Protein AF-A0A9E0NDK0-F1 (afdb_monomer_lite)

Sequence (133 aa):
MAARKRTSDRSGSAPAPGAAARPEPPLPATPIPAVDPARPFADPKAVASAIAQLSPDEAQFFIGKLEQALRRRRLQAIGYLVALALWLVGMVFALAYYGAAPEGEFVGWVFLVPFALAGVVMLVVGRWTGGDG

Radius of gyration: 37.04 Å; chains: 1; bounding box: 82×79×88 Å

Secondary structure (DSSP, 8-state):
---PPPPP-----PPPP----PPPPPPP---PPPP-TTS----HHHHHHHHTTS-HHHHHHHHHHHHHHHHHHHHHHHHHHHHHHHHHHHHHHHHHHHHHSPTT---GGGGHHHHHHHHHHHHHHHHHHHS--

Foldseek 3Di:
DDDDDDDDDDDDDDDDPDPDPDPDDPDPPDPDPDDDPPDPPPDPVVVVVVLVPDDPVVNVVVVVVVVLVVVLVVLLVVLLVVLVVQLVVLVVVLVVPVVVDDPPDDSVVSNVVSVVSSVVSNVVSCCVSVVDD

Structure (mmCIF, N/CA/C/O backbone):
data_AF-A0A9E0NDK0-F1
#
_entry.id   AF-A0A9E0NDK0-F1
#
loop_
_atom_site.group_PDB
_atom_site.id
_atom_site.type_symbol
_atom_site.label_atom_id
_atom_site.label_alt_id
_atom_site.label_comp_id
_atom_site.label_asym_id
_atom_site.label_entity_id
_atom_site.label_seq_id
_atom_site.pdbx_PDB_ins_code
_atom_site.Cartn_x
_atom_site.Cartn_y
_atom_site.Cartn_z
_atom_site.occupancy
_atom_site.B_iso_or_equiv
_atom_site.auth_seq_id
_atom_site.auth_comp_id
_atom_site.auth_asym_id
_atom_site.auth_atom_id
_atom_site.pdbx_PDB_model_num
ATOM 1 N N . MET A 1 1 ? 61.468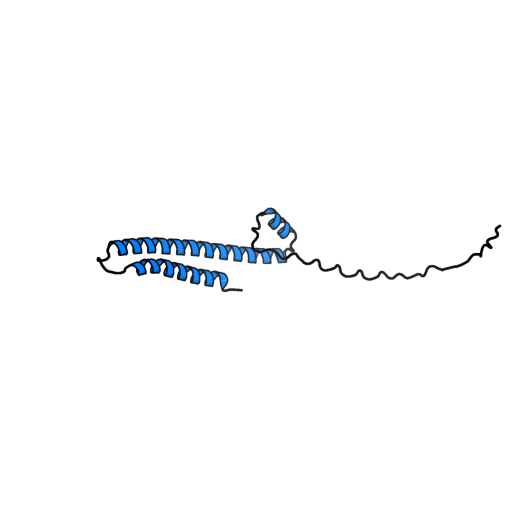 -74.101 -42.745 1.00 43.41 1 MET A N 1
ATOM 2 C CA . MET A 1 1 ? 62.345 -73.342 -43.666 1.00 43.41 1 MET A CA 1
ATOM 3 C C . MET A 1 1 ? 61.520 -73.002 -44.903 1.00 43.41 1 MET A C 1
ATOM 5 O O . MET A 1 1 ? 61.172 -73.900 -45.644 1.00 43.41 1 MET A O 1
ATOM 9 N N . ALA A 1 2 ? 60.833 -71.861 -44.915 1.00 50.78 2 ALA A N 1
ATOM 10 C CA . ALA A 1 2 ? 61.314 -70.559 -45.395 1.00 50.78 2 ALA A CA 1
ATOM 11 C C . ALA A 1 2 ? 61.349 -70.462 -46.933 1.00 50.78 2 ALA A C 1
ATOM 13 O O . ALA A 1 2 ? 62.272 -70.975 -47.546 1.00 50.78 2 ALA A O 1
ATOM 14 N N . ALA A 1 3 ? 60.365 -69.764 -47.518 1.00 54.38 3 ALA A N 1
ATOM 15 C CA . ALA A 1 3 ? 60.523 -68.913 -48.707 1.00 54.38 3 ALA A CA 1
ATOM 16 C C . ALA A 1 3 ? 59.195 -68.187 -49.015 1.00 54.38 3 ALA A C 1
ATOM 18 O O . ALA A 1 3 ? 58.335 -68.690 -49.736 1.00 54.38 3 ALA A O 1
ATOM 19 N N . ARG A 1 4 ? 59.012 -66.985 -48.447 1.00 52.38 4 ARG A N 1
ATOM 20 C CA . ARG A 1 4 ? 57.951 -66.047 -48.853 1.00 52.38 4 ARG A CA 1
ATOM 21 C C . ARG A 1 4 ? 58.247 -65.550 -50.272 1.00 52.38 4 ARG A C 1
ATOM 23 O O . ARG A 1 4 ? 59.264 -64.892 -50.483 1.00 52.38 4 ARG A O 1
ATOM 30 N N . LYS A 1 5 ? 57.342 -65.808 -51.220 1.00 59.28 5 LYS A N 1
ATOM 31 C CA . LYS A 1 5 ? 57.311 -65.105 -52.509 1.00 59.28 5 LYS A CA 1
ATOM 32 C C . LYS A 1 5 ? 56.813 -63.676 -52.281 1.00 59.28 5 LYS A C 1
ATOM 34 O O . LYS A 1 5 ? 55.731 -63.472 -51.741 1.00 59.28 5 LYS A O 1
ATOM 39 N N . ARG A 1 6 ? 57.638 -62.701 -52.666 1.00 58.50 6 ARG A N 1
ATOM 40 C CA . ARG A 1 6 ? 57.287 -61.279 -52.749 1.00 58.50 6 ARG A CA 1
ATOM 41 C C . ARG A 1 6 ? 56.376 -61.084 -53.962 1.00 58.50 6 ARG A C 1
ATOM 43 O O . ARG A 1 6 ? 56.798 -61.359 -55.080 1.00 58.50 6 ARG A O 1
ATOM 50 N N . THR A 1 7 ? 55.148 -60.636 -53.742 1.00 57.91 7 THR A N 1
ATOM 51 C CA . THR A 1 7 ? 54.272 -60.111 -54.793 1.00 57.91 7 THR A CA 1
ATOM 52 C C . THR A 1 7 ? 54.644 -58.659 -55.066 1.00 57.91 7 THR A C 1
ATOM 54 O O . THR A 1 7 ? 54.596 -57.823 -54.164 1.00 57.91 7 THR A O 1
ATOM 57 N N . SER A 1 8 ? 55.044 -58.412 -56.313 1.00 56.03 8 SER A N 1
ATOM 58 C CA . SER A 1 8 ? 55.188 -57.104 -56.951 1.00 56.03 8 SER A CA 1
ATOM 59 C C . SER A 1 8 ? 53.857 -56.344 -56.864 1.00 56.03 8 SER A C 1
ATOM 61 O O . SER A 1 8 ? 52.800 -56.934 -57.059 1.00 56.03 8 SER A O 1
ATOM 63 N N . ASP A 1 9 ? 53.853 -55.125 -56.343 1.00 48.22 9 ASP A N 1
ATOM 64 C CA . ASP A 1 9 ? 54.050 -53.866 -57.074 1.00 48.22 9 ASP A CA 1
ATOM 65 C C . ASP A 1 9 ? 52.864 -53.452 -57.963 1.00 48.22 9 ASP A C 1
ATOM 67 O O . ASP A 1 9 ? 52.373 -54.224 -58.784 1.00 48.22 9 ASP A O 1
ATOM 71 N N . ARG A 1 10 ? 52.529 -52.158 -57.845 1.00 51.38 10 ARG A N 1
ATOM 72 C CA . ARG A 1 10 ? 51.742 -51.330 -58.779 1.00 51.38 10 ARG A CA 1
ATOM 73 C C . ARG A 1 10 ? 50.215 -51.260 -58.595 1.00 51.38 10 ARG A C 1
ATOM 75 O O . ARG A 1 10 ? 49.446 -51.621 -59.477 1.00 51.38 10 ARG A O 1
ATOM 82 N N . SER A 1 11 ? 49.779 -50.622 -57.505 1.00 50.44 11 SER A N 1
ATOM 83 C CA . SER A 1 11 ? 48.514 -49.868 -57.507 1.00 50.44 11 SER A CA 1
ATOM 84 C C . SER A 1 11 ? 48.830 -48.393 -57.750 1.00 50.44 11 SER A C 1
ATOM 86 O O . SER A 1 11 ? 49.232 -47.667 -56.843 1.00 50.44 11 SER A O 1
ATOM 88 N N . GLY A 1 12 ? 48.741 -47.973 -59.011 1.00 54.12 12 GLY A N 1
ATOM 89 C CA . GLY A 1 12 ? 48.728 -46.563 -59.376 1.00 54.12 12 GLY A CA 1
ATOM 90 C C . GLY A 1 12 ? 47.324 -46.008 -59.165 1.00 54.12 12 GLY A C 1
ATOM 91 O O . GLY A 1 12 ? 46.452 -46.239 -59.996 1.00 54.12 12 GLY A O 1
ATOM 92 N N . SER A 1 13 ? 47.103 -45.271 -58.077 1.00 55.72 13 SER A N 1
ATOM 93 C CA . SER A 1 13 ? 45.930 -44.407 -57.927 1.00 55.72 13 SER A CA 1
ATOM 94 C C . SER A 1 13 ? 46.348 -42.962 -58.189 1.00 55.72 13 SER A C 1
ATOM 96 O O . SER A 1 13 ? 47.052 -42.353 -57.382 1.00 55.72 13 SER A O 1
ATOM 98 N N . ALA A 1 14 ? 45.935 -42.431 -59.336 1.00 54.53 14 ALA A N 1
ATOM 99 C CA . ALA A 1 14 ? 46.032 -41.011 -59.647 1.00 54.53 14 ALA A CA 1
ATOM 100 C C . ALA A 1 14 ? 45.233 -40.171 -58.622 1.00 54.53 14 ALA A C 1
ATOM 102 O O . ALA A 1 14 ? 44.175 -40.620 -58.171 1.00 54.53 14 ALA A O 1
ATOM 103 N N . PRO A 1 15 ? 45.691 -38.960 -58.255 1.00 57.47 15 PRO A N 1
ATOM 104 C CA . PRO A 1 15 ? 44.927 -38.060 -57.400 1.00 57.47 15 PRO A CA 1
ATOM 105 C C . PRO A 1 15 ? 43.771 -37.442 -58.199 1.00 57.47 15 PRO A C 1
ATOM 107 O O . PRO A 1 15 ? 43.989 -36.813 -59.233 1.00 57.47 15 PRO A O 1
ATOM 110 N N . ALA A 1 16 ? 42.536 -37.621 -57.729 1.00 54.94 16 ALA A N 1
ATOM 111 C CA . ALA A 1 16 ? 41.372 -36.962 -58.314 1.00 54.94 16 ALA A CA 1
ATOM 112 C C . ALA A 1 16 ? 41.397 -35.449 -57.995 1.00 54.94 16 ALA A C 1
ATOM 114 O O . ALA A 1 16 ? 41.493 -35.084 -56.819 1.00 54.94 16 ALA A O 1
ATOM 115 N N . PRO A 1 17 ? 41.292 -34.558 -58.998 1.00 56.53 17 PRO A N 1
ATOM 116 C CA . PRO A 1 17 ? 41.150 -33.125 -58.789 1.00 56.53 17 PRO A CA 1
ATOM 117 C C . PRO A 1 17 ? 39.666 -32.777 -58.610 1.00 56.53 17 PRO A C 1
ATOM 119 O O . PRO A 1 17 ? 38.836 -33.144 -59.438 1.00 56.53 17 PRO A O 1
ATOM 122 N N . GLY A 1 18 ? 39.331 -32.051 -57.542 1.00 57.47 18 GLY A N 1
ATOM 123 C CA . GLY A 1 18 ? 37.987 -31.484 -57.368 1.00 57.47 18 GLY A CA 1
ATOM 124 C C . GLY A 1 18 ? 37.333 -31.759 -56.018 1.00 57.47 18 GLY A C 1
ATOM 125 O O . GLY A 1 18 ? 36.185 -32.189 -55.966 1.00 57.47 18 GLY A O 1
ATOM 126 N N . ALA A 1 19 ? 38.024 -31.480 -54.911 1.00 56.03 19 ALA A N 1
ATOM 127 C CA . ALA A 1 19 ? 37.345 -31.290 -53.633 1.00 56.03 19 ALA A CA 1
ATOM 128 C C . ALA A 1 19 ? 36.784 -29.860 -53.598 1.00 56.03 19 ALA A C 1
ATOM 130 O O . ALA A 1 19 ? 37.424 -28.936 -53.101 1.00 56.03 19 ALA A O 1
ATOM 131 N N . ALA A 1 20 ? 35.598 -29.679 -54.183 1.00 58.59 20 ALA A N 1
ATOM 132 C CA . ALA A 1 20 ? 34.765 -28.515 -53.923 1.00 58.59 20 ALA A CA 1
ATOM 133 C C . ALA A 1 20 ? 34.621 -28.354 -52.400 1.00 58.59 20 ALA A C 1
ATOM 135 O O . ALA A 1 20 ? 34.286 -29.319 -51.704 1.00 58.59 20 ALA A O 1
ATOM 136 N N . ALA A 1 21 ? 34.932 -27.161 -51.891 1.00 60.59 21 ALA A N 1
ATOM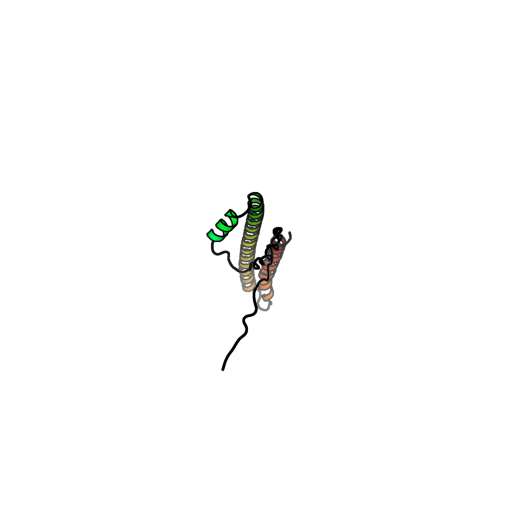 137 C CA . ALA A 1 21 ? 34.777 -26.818 -50.485 1.00 60.59 21 ALA A CA 1
ATOM 138 C C . ALA A 1 21 ? 33.346 -27.158 -50.053 1.00 60.59 21 ALA A C 1
ATOM 140 O O . ALA A 1 21 ? 32.377 -26.596 -50.567 1.00 60.59 21 ALA A O 1
ATOM 141 N N . ARG A 1 22 ? 33.211 -28.141 -49.159 1.00 65.00 22 ARG A N 1
ATOM 142 C CA . ARG A 1 22 ? 31.917 -28.479 -48.567 1.00 65.00 22 ARG A CA 1
ATOM 143 C C . ARG A 1 22 ? 31.427 -27.237 -47.814 1.00 65.00 22 ARG A C 1
ATOM 145 O O . ARG A 1 22 ? 32.231 -26.672 -47.073 1.00 65.00 22 ARG A O 1
ATOM 152 N N . PRO A 1 23 ? 30.165 -26.808 -47.976 1.00 64.56 23 PRO A N 1
ATOM 153 C CA . PRO A 1 23 ? 29.601 -25.777 -47.115 1.00 64.56 23 PRO A CA 1
ATOM 154 C C . PRO A 1 23 ? 29.749 -26.235 -45.661 1.00 64.56 23 PRO A C 1
ATOM 156 O O . PRO A 1 23 ? 29.356 -27.357 -45.325 1.00 64.56 23 PRO A O 1
ATOM 159 N N . GLU A 1 24 ? 30.393 -25.409 -44.833 1.00 66.38 24 GLU A N 1
ATOM 160 C CA . GLU A 1 24 ? 30.501 -25.662 -43.397 1.00 66.38 24 GLU A CA 1
ATOM 161 C C . GLU A 1 24 ? 29.093 -25.892 -42.829 1.00 66.38 24 GLU A C 1
ATOM 163 O O . GLU A 1 24 ? 28.172 -25.131 -43.148 1.00 66.38 24 GLU A O 1
ATOM 168 N N . PRO A 1 25 ? 28.885 -26.944 -42.018 1.00 74.31 25 PRO A N 1
ATOM 169 C CA . PRO A 1 25 ? 27.622 -27.117 -41.323 1.00 74.31 25 PRO A CA 1
ATOM 170 C C . PRO A 1 25 ? 27.373 -25.882 -40.441 1.00 74.31 25 PRO A C 1
ATOM 172 O O . PRO A 1 25 ? 28.302 -25.436 -39.763 1.00 74.31 25 PRO A O 1
ATOM 175 N N . PRO A 1 26 ? 26.150 -25.319 -40.431 1.00 71.75 26 PRO A N 1
ATOM 176 C CA . PRO A 1 26 ? 25.828 -24.206 -39.551 1.00 71.75 26 PRO A CA 1
ATOM 177 C C . PRO A 1 26 ? 26.140 -24.621 -38.114 1.00 71.75 26 PRO A C 1
ATOM 179 O O . PRO A 1 26 ? 25.730 -25.698 -37.672 1.00 71.75 26 PRO A O 1
ATOM 182 N N . LEU A 1 27 ? 26.917 -23.785 -37.421 1.00 73.88 27 LEU A N 1
ATOM 183 C CA . LEU A 1 27 ? 27.294 -24.007 -36.030 1.00 73.88 27 LEU A CA 1
ATOM 184 C C . LEU A 1 27 ? 26.039 -24.375 -35.219 1.00 73.88 27 LEU A C 1
ATOM 186 O O . LEU A 1 27 ? 25.000 -23.729 -35.398 1.00 73.88 27 LEU A O 1
ATOM 190 N N . PRO A 1 28 ? 26.099 -25.401 -34.349 1.00 68.44 28 PRO A N 1
ATOM 191 C CA . PRO A 1 28 ? 24.985 -25.718 -33.472 1.00 68.44 28 PRO A CA 1
ATOM 192 C C . PRO A 1 28 ? 24.645 -24.457 -32.682 1.00 68.44 28 PRO A C 1
ATOM 194 O O . PRO A 1 28 ? 25.519 -23.889 -32.030 1.00 68.44 28 PRO A O 1
ATOM 197 N N . ALA A 1 29 ? 23.397 -23.997 -32.787 1.00 67.00 29 ALA A N 1
ATOM 198 C CA . ALA A 1 29 ? 22.918 -22.850 -32.034 1.00 67.00 29 ALA A CA 1
ATOM 199 C C . ALA A 1 29 ? 23.140 -23.140 -30.549 1.00 67.00 29 ALA A C 1
ATOM 201 O O . ALA A 1 29 ? 22.442 -23.969 -29.962 1.00 67.00 29 ALA A O 1
ATOM 202 N N . THR A 1 30 ? 24.161 -22.521 -29.959 1.00 70.94 30 THR A N 1
ATOM 203 C CA . THR A 1 30 ? 24.453 -22.667 -28.539 1.00 70.94 30 THR A CA 1
ATOM 204 C C . THR A 1 30 ? 23.197 -22.241 -27.783 1.00 70.94 30 THR A C 1
ATOM 206 O O . THR A 1 30 ? 22.750 -21.106 -27.977 1.00 70.94 30 THR A O 1
ATOM 209 N N . PRO A 1 31 ? 22.583 -23.111 -26.961 1.00 69.56 31 PRO A N 1
ATOM 210 C CA . PRO A 1 31 ? 21.426 -22.725 -26.174 1.00 69.56 31 PRO A CA 1
ATOM 211 C C . PRO A 1 31 ? 21.833 -21.556 -25.284 1.00 69.56 31 PRO A C 1
ATOM 213 O O . PRO A 1 31 ? 22.721 -21.697 -24.441 1.00 69.56 31 PRO A O 1
ATOM 216 N N . ILE A 1 32 ? 21.228 -20.388 -25.500 1.00 69.75 32 ILE A N 1
ATOM 217 C CA . ILE A 1 32 ? 21.450 -19.238 -24.628 1.00 69.75 32 ILE A CA 1
ATOM 218 C C . ILE A 1 32 ? 20.962 -19.669 -23.238 1.00 69.75 32 ILE A C 1
ATOM 220 O O . ILE A 1 32 ? 19.801 -20.072 -23.113 1.00 69.75 32 ILE A O 1
ATOM 224 N N . PRO A 1 33 ? 21.825 -19.665 -22.206 1.00 69.06 33 PRO A N 1
ATOM 225 C CA . PRO A 1 33 ? 21.433 -20.111 -20.880 1.00 69.06 33 PRO A CA 1
ATOM 226 C C . PRO A 1 33 ? 20.276 -19.246 -20.384 1.00 69.06 33 PRO A C 1
ATOM 228 O O . PRO A 1 33 ? 20.336 -18.017 -20.448 1.00 69.06 33 PRO A O 1
ATOM 231 N N . ALA A 1 34 ? 19.213 -19.897 -19.909 1.00 64.12 34 ALA A N 1
ATOM 232 C CA . ALA A 1 34 ? 18.059 -19.213 -19.348 1.00 64.12 34 ALA A CA 1
ATOM 233 C C . ALA A 1 34 ? 18.521 -18.304 -18.200 1.00 64.12 34 ALA A C 1
ATOM 235 O O . ALA A 1 34 ? 19.106 -18.767 -17.219 1.00 64.12 34 ALA A O 1
ATOM 236 N N . VAL A 1 35 ? 18.289 -17.001 -18.351 1.00 64.50 35 VAL A N 1
ATOM 237 C CA . VAL A 1 35 ? 18.586 -16.017 -17.312 1.00 64.50 35 VAL A CA 1
ATOM 238 C C . VAL A 1 35 ? 17.628 -16.264 -16.152 1.00 64.50 35 VAL A C 1
ATOM 240 O O . VAL A 1 35 ? 16.416 -16.150 -16.318 1.00 64.50 35 VAL A O 1
ATOM 243 N N . ASP A 1 36 ? 18.172 -1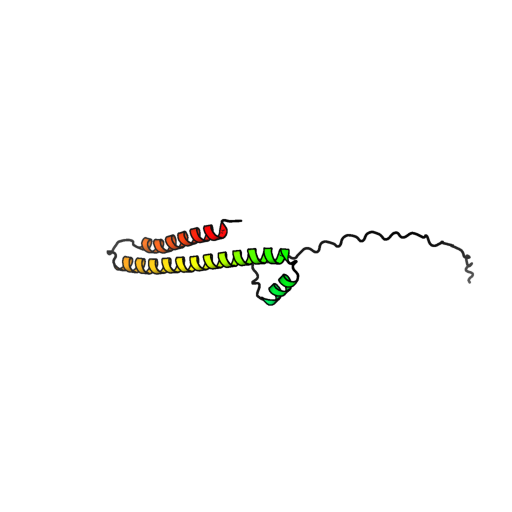6.615 -14.988 1.00 68.62 36 ASP A N 1
ATOM 244 C CA . ASP A 1 36 ? 17.416 -16.745 -13.743 1.00 68.62 36 ASP A CA 1
ATOM 245 C C . ASP A 1 36 ? 16.985 -15.346 -13.258 1.00 68.62 36 ASP A C 1
ATOM 247 O O . ASP A 1 36 ? 17.844 -14.554 -12.850 1.00 68.62 36 ASP A O 1
ATOM 251 N N . PRO A 1 37 ? 15.682 -15.007 -13.293 1.00 60.16 37 PRO A N 1
ATOM 252 C CA . PRO A 1 37 ? 15.201 -13.680 -12.922 1.00 60.16 37 PRO A CA 1
ATOM 253 C C . PRO A 1 37 ? 15.323 -13.396 -11.417 1.00 60.16 37 PRO A C 1
ATOM 255 O O . PRO A 1 37 ? 15.180 -12.244 -11.007 1.00 60.16 37 PRO A O 1
ATOM 258 N N . ALA A 1 38 ? 15.577 -14.414 -10.584 1.00 59.75 38 ALA A N 1
ATOM 259 C CA . ALA A 1 38 ? 15.698 -14.264 -9.137 1.00 59.75 38 ALA A CA 1
ATOM 260 C C . ALA A 1 38 ? 17.114 -13.875 -8.680 1.00 59.75 38 ALA A C 1
ATOM 262 O O . ALA A 1 38 ? 17.297 -13.489 -7.522 1.00 59.75 38 ALA A O 1
ATOM 263 N N . ARG A 1 39 ? 18.126 -13.939 -9.560 1.00 63.88 39 ARG A N 1
ATOM 264 C CA . ARG A 1 39 ? 19.486 -13.505 -9.216 1.00 63.88 39 ARG A CA 1
ATOM 265 C C . ARG A 1 39 ? 19.604 -11.980 -9.277 1.00 63.88 39 ARG A C 1
ATOM 267 O O . ARG A 1 39 ? 19.391 -11.394 -10.338 1.00 63.88 39 ARG A O 1
ATOM 274 N N . PRO A 1 40 ? 20.025 -11.315 -8.186 1.00 57.66 40 PRO A N 1
ATOM 275 C CA . PRO A 1 40 ? 20.421 -9.918 -8.256 1.00 57.66 40 PRO A CA 1
ATOM 276 C C . PRO A 1 40 ? 21.564 -9.777 -9.267 1.00 57.66 40 PRO A C 1
ATOM 278 O O . PRO A 1 40 ? 22.578 -10.468 -9.148 1.00 57.66 40 PRO A O 1
ATOM 281 N N . PHE A 1 41 ? 21.426 -8.870 -10.238 1.00 62.59 41 PHE A N 1
ATOM 282 C CA . PHE A 1 41 ? 22.541 -8.399 -11.064 1.00 62.59 41 PHE A CA 1
ATOM 283 C C . PHE A 1 41 ? 23.493 -7.607 -10.160 1.00 62.59 41 PHE A C 1
ATOM 285 O O . PHE A 1 41 ? 23.453 -6.382 -10.097 1.00 62.59 41 PHE A O 1
ATOM 292 N N . ALA A 1 42 ? 24.273 -8.325 -9.357 1.00 58.06 42 ALA A N 1
ATOM 293 C CA . ALA A 1 42 ? 25.078 -7.749 -8.291 1.00 58.06 42 ALA A CA 1
ATOM 294 C C . ALA A 1 42 ? 26.292 -6.973 -8.820 1.00 58.06 42 ALA A C 1
ATOM 296 O O . ALA A 1 42 ? 26.897 -6.226 -8.057 1.00 58.06 42 ALA A O 1
ATOM 297 N N . ASP A 1 43 ? 26.637 -7.121 -10.105 1.00 71.00 43 ASP A N 1
ATOM 298 C CA . ASP A 1 43 ? 27.804 -6.473 -10.692 1.00 71.00 43 ASP A CA 1
ATOM 299 C C . ASP A 1 43 ? 27.421 -5.451 -11.785 1.00 71.00 43 ASP A C 1
ATOM 301 O O . ASP A 1 43 ? 27.161 -5.824 -12.936 1.00 71.00 43 ASP A O 1
ATOM 305 N N . PRO A 1 44 ? 27.415 -4.144 -11.457 1.00 64.31 44 PRO A N 1
ATOM 306 C CA . PRO A 1 44 ? 27.185 -3.065 -12.417 1.00 64.31 44 PRO A CA 1
ATOM 307 C C . PRO A 1 44 ? 28.163 -3.094 -13.597 1.00 64.31 44 PRO A C 1
ATOM 309 O O . PRO A 1 44 ? 27.828 -2.638 -14.690 1.00 64.31 44 PRO A O 1
ATOM 312 N N . LYS A 1 45 ? 29.372 -3.639 -13.398 1.00 67.25 45 LYS A N 1
ATOM 313 C CA . LYS A 1 45 ? 30.401 -3.708 -14.442 1.00 67.25 45 LYS A CA 1
ATOM 314 C C . LYS A 1 45 ? 30.089 -4.774 -15.487 1.00 67.25 45 LYS A C 1
ATOM 316 O O . LYS A 1 45 ? 30.361 -4.549 -16.662 1.00 67.25 45 LYS A O 1
ATOM 321 N N . ALA A 1 46 ? 29.478 -5.888 -15.080 1.00 66.69 46 ALA A N 1
ATOM 322 C CA . ALA A 1 46 ? 29.041 -6.948 -15.989 1.00 66.69 46 ALA A CA 1
ATOM 323 C C . ALA A 1 46 ? 27.871 -6.494 -16.879 1.00 66.69 46 ALA A C 1
ATOM 325 O O . ALA A 1 46 ? 27.792 -6.851 -18.051 1.00 66.69 46 ALA A O 1
ATOM 326 N N . VAL A 1 47 ? 26.985 -5.653 -16.338 1.00 65.81 47 VAL A N 1
ATOM 327 C CA . VAL A 1 47 ? 25.906 -5.028 -17.114 1.00 65.81 47 VAL A CA 1
ATOM 328 C C . VAL A 1 47 ? 26.482 -4.032 -18.124 1.00 65.81 47 VAL A C 1
ATOM 330 O O . VAL A 1 47 ? 26.094 -4.042 -19.287 1.00 65.81 47 VAL A O 1
ATOM 333 N N . ALA A 1 48 ? 27.457 -3.215 -17.717 1.00 65.69 48 ALA A N 1
ATOM 334 C CA . ALA A 1 48 ? 28.098 -2.245 -18.603 1.00 65.69 48 ALA A CA 1
ATOM 335 C C . ALA A 1 48 ? 28.863 -2.902 -19.769 1.00 65.69 48 ALA A C 1
ATOM 337 O O . ALA A 1 48 ? 28.790 -2.416 -20.896 1.00 65.69 48 ALA A O 1
ATOM 338 N N . SER A 1 49 ? 29.565 -4.016 -19.528 1.00 65.19 49 SER A N 1
ATOM 339 C CA . SER A 1 49 ? 30.288 -4.742 -20.581 1.00 65.19 49 SER A CA 1
ATOM 340 C C . SER A 1 49 ? 29.357 -5.475 -21.550 1.00 65.19 49 SER A C 1
ATOM 342 O O . SER A 1 49 ? 29.657 -5.526 -22.740 1.00 65.19 49 SER A O 1
ATOM 344 N N . ALA A 1 50 ? 28.214 -5.982 -21.077 1.00 65.50 50 ALA A N 1
ATOM 345 C CA . ALA A 1 50 ? 27.170 -6.539 -21.937 1.00 65.50 50 ALA A CA 1
ATOM 346 C C . ALA A 1 50 ? 26.504 -5.453 -22.801 1.00 65.50 50 ALA A C 1
ATOM 348 O O . ALA A 1 50 ? 26.250 -5.680 -23.979 1.00 65.50 50 ALA A O 1
ATOM 349 N N . ILE A 1 51 ? 26.294 -4.249 -22.250 1.00 60.31 51 ILE A N 1
ATOM 350 C CA . ILE A 1 51 ? 25.765 -3.102 -23.006 1.00 60.31 51 ILE A CA 1
ATOM 351 C C . ILE A 1 51 ? 26.752 -2.634 -24.084 1.00 60.31 51 ILE A C 1
ATOM 353 O O . ILE A 1 51 ? 26.333 -2.271 -25.178 1.00 60.31 51 ILE A O 1
ATOM 357 N N . ALA A 1 52 ? 28.058 -2.692 -23.812 1.00 64.25 52 ALA A N 1
ATOM 358 C CA . ALA A 1 52 ? 29.097 -2.325 -24.776 1.00 64.25 52 ALA A CA 1
ATOM 359 C C . ALA A 1 52 ? 29.207 -3.285 -25.980 1.00 64.25 52 ALA A C 1
ATOM 361 O O . ALA A 1 52 ? 29.835 -2.928 -26.974 1.00 64.25 52 ALA A O 1
ATOM 362 N N . GLN A 1 53 ? 28.621 -4.486 -25.898 1.00 68.69 53 GLN A N 1
ATOM 363 C CA . GLN A 1 53 ? 28.582 -5.465 -26.993 1.00 68.69 53 GLN A CA 1
ATOM 364 C C . GLN A 1 53 ? 27.301 -5.385 -27.841 1.00 68.69 53 GLN A C 1
ATOM 366 O O . GLN A 1 53 ? 27.199 -6.094 -28.839 1.00 68.69 53 GLN A O 1
ATOM 371 N N . LEU A 1 54 ? 26.332 -4.543 -27.467 1.00 58.16 54 LEU A N 1
ATOM 372 C CA . LEU A 1 54 ? 25.078 -4.374 -28.205 1.00 58.16 54 LEU A CA 1
ATOM 373 C C . LEU A 1 54 ? 25.255 -3.433 -29.399 1.00 58.16 54 LEU A C 1
ATOM 375 O O . LEU A 1 54 ? 26.039 -2.480 -29.352 1.00 58.16 54 LEU A O 1
ATOM 379 N N . SER A 1 55 ? 24.476 -3.662 -30.458 1.00 65.94 55 SER A N 1
ATOM 380 C CA . SER A 1 55 ? 24.375 -2.692 -31.548 1.00 65.94 55 SER A CA 1
ATOM 381 C C . SER A 1 55 ? 23.775 -1.365 -31.039 1.00 65.94 55 SER A C 1
ATOM 383 O O . SER A 1 55 ? 22.992 -1.367 -30.080 1.00 65.94 55 SER A O 1
ATOM 385 N N . PRO A 1 56 ? 24.105 -0.214 -31.658 1.00 64.88 56 PRO A N 1
ATOM 386 C CA . PRO A 1 56 ? 23.581 1.094 -31.247 1.00 64.88 56 PRO A CA 1
ATOM 387 C C . PRO A 1 56 ? 22.046 1.146 -31.174 1.00 64.88 56 PRO A C 1
ATOM 389 O O . PRO A 1 56 ? 21.495 1.838 -30.316 1.00 64.88 56 PRO A O 1
ATOM 392 N N . ASP A 1 57 ? 21.369 0.378 -32.032 1.00 70.81 57 ASP A N 1
ATOM 393 C CA . ASP A 1 57 ? 19.909 0.297 -32.096 1.00 70.81 57 ASP A CA 1
ATOM 394 C C . ASP A 1 57 ? 19.319 -0.531 -30.938 1.00 70.81 57 ASP A C 1
ATOM 396 O O . ASP A 1 57 ? 18.322 -0.140 -30.326 1.00 70.81 57 ASP A O 1
ATOM 400 N N . GLU A 1 58 ? 19.964 -1.638 -30.554 1.00 69.69 58 GLU A N 1
ATOM 401 C CA . GLU A 1 58 ? 19.548 -2.443 -29.398 1.00 69.69 58 GLU A CA 1
ATOM 402 C C . GLU A 1 58 ? 19.771 -1.696 -28.079 1.00 69.69 58 GLU A C 1
ATOM 404 O O . GLU A 1 58 ? 18.933 -1.763 -27.177 1.00 69.69 58 GLU A O 1
ATOM 409 N N . ALA A 1 59 ? 20.861 -0.930 -27.964 1.00 71.19 59 ALA A N 1
ATOM 410 C CA . ALA A 1 59 ? 21.157 -0.152 -26.764 1.00 71.19 59 ALA A CA 1
ATOM 411 C C . ALA A 1 59 ? 20.026 0.835 -26.421 1.00 71.19 59 ALA A C 1
ATOM 413 O O . ALA A 1 59 ? 19.634 0.938 -25.256 1.00 71.19 59 ALA A O 1
ATOM 414 N N . GLN A 1 60 ? 19.438 1.511 -27.416 1.00 75.06 60 GLN A N 1
ATOM 415 C CA . GLN A 1 60 ? 18.303 2.411 -27.179 1.00 75.06 60 GLN A CA 1
ATOM 416 C C . GLN A 1 60 ? 17.040 1.664 -26.737 1.00 75.06 60 GLN A C 1
ATOM 418 O O . GLN A 1 60 ? 16.332 2.122 -25.835 1.00 75.06 60 GLN A O 1
ATOM 423 N N . PHE A 1 61 ? 16.786 0.485 -27.310 1.00 76.88 61 PHE A N 1
ATOM 424 C CA . PHE A 1 61 ? 15.673 -0.369 -26.903 1.00 76.88 61 PHE A CA 1
ATOM 425 C C . PHE A 1 61 ? 15.802 -0.818 -25.436 1.00 76.88 61 PHE A C 1
ATOM 427 O O . PHE A 1 61 ? 14.845 -0.713 -24.660 1.00 76.88 61 PHE A O 1
ATOM 434 N N . PHE A 1 62 ? 16.994 -1.255 -25.017 1.00 79.62 62 PHE A N 1
ATOM 435 C CA . PHE A 1 62 ? 17.244 -1.671 -23.635 1.00 79.62 62 PHE A CA 1
ATOM 436 C C . PHE A 1 62 ? 17.203 -0.508 -22.645 1.00 79.62 62 PHE A C 1
ATOM 438 O O . PHE A 1 62 ? 16.642 -0.671 -21.561 1.00 79.62 62 PHE A O 1
ATOM 445 N N . ILE A 1 63 ? 17.730 0.668 -23.005 1.00 80.12 63 ILE A N 1
ATOM 446 C CA . ILE A 1 63 ? 17.647 1.870 -22.161 1.00 80.12 63 ILE A CA 1
ATOM 447 C C . ILE A 1 63 ? 16.183 2.244 -21.913 1.00 80.12 63 ILE A C 1
ATOM 449 O O . ILE A 1 63 ? 15.802 2.459 -20.762 1.00 80.12 63 ILE A O 1
ATOM 453 N N . GLY A 1 64 ? 15.340 2.233 -22.951 1.00 78.50 64 GLY A N 1
ATOM 454 C CA . GLY A 1 64 ? 13.909 2.512 -22.804 1.00 78.50 64 GLY A CA 1
ATOM 455 C C . GLY A 1 64 ? 13.207 1.528 -21.860 1.00 78.50 64 GLY A C 1
ATOM 456 O O . GLY A 1 64 ? 12.443 1.933 -20.980 1.00 78.50 64 GLY A O 1
ATOM 457 N N . LYS A 1 65 ? 13.509 0.228 -21.977 1.00 80.94 65 LYS A N 1
ATOM 458 C CA . LYS A 1 65 ? 12.965 -0.805 -21.078 1.00 80.94 65 LYS A CA 1
ATOM 459 C C . LYS A 1 65 ? 13.482 -0.669 -19.642 1.00 80.94 65 LYS A C 1
ATOM 461 O O . LYS A 1 65 ? 12.694 -0.802 -18.705 1.00 80.94 65 LYS A O 1
ATOM 466 N N . LEU A 1 66 ? 14.768 -0.370 -19.457 1.00 82.81 66 LEU A N 1
ATOM 467 C CA . LEU A 1 66 ? 15.379 -0.126 -18.145 1.00 82.81 66 LEU A CA 1
ATOM 468 C C . LEU A 1 66 ? 14.755 1.083 -17.453 1.00 82.81 66 LEU A C 1
ATOM 470 O O . LEU A 1 66 ? 14.414 1.016 -16.273 1.00 82.81 66 LEU A O 1
ATOM 474 N N . GLU A 1 67 ? 14.556 2.175 -18.185 1.00 82.44 67 GLU A N 1
ATOM 475 C CA . GLU A 1 67 ? 13.939 3.378 -17.645 1.00 82.44 67 GLU A CA 1
ATOM 476 C C . GLU A 1 67 ? 12.477 3.130 -17.252 1.00 82.44 67 GLU A C 1
ATOM 478 O O . GLU A 1 67 ? 12.040 3.534 -16.170 1.00 82.44 67 GLU A O 1
ATOM 483 N N . GLN A 1 68 ? 11.730 2.389 -18.074 1.00 80.94 68 GLN A N 1
ATOM 484 C CA . GLN A 1 68 ? 10.363 1.988 -17.754 1.00 80.94 68 GLN A CA 1
ATOM 485 C C . GLN A 1 68 ? 10.314 1.087 -16.507 1.00 80.94 68 GLN A C 1
ATOM 487 O O . GLN A 1 68 ? 9.475 1.300 -15.628 1.00 80.94 68 GLN A O 1
ATOM 492 N N . ALA A 1 69 ? 11.237 0.130 -16.381 1.00 80.38 69 ALA A N 1
ATOM 493 C CA . ALA A 1 69 ? 11.346 -0.740 -15.211 1.00 80.38 69 ALA A CA 1
ATOM 494 C C . ALA A 1 69 ? 11.695 0.047 -13.934 1.00 80.38 69 ALA A C 1
ATOM 496 O O . ALA A 1 69 ? 11.086 -0.170 -12.884 1.00 80.38 69 ALA A O 1
ATOM 497 N N . LEU A 1 70 ? 12.617 1.011 -14.021 1.00 81.69 70 LEU A N 1
ATOM 498 C CA . LEU A 1 70 ? 12.979 1.888 -12.904 1.00 81.69 70 LEU A CA 1
ATOM 499 C C . LEU A 1 70 ? 11.803 2.762 -12.457 1.00 81.69 70 LEU A C 1
ATOM 501 O O . LEU A 1 70 ? 11.539 2.868 -11.255 1.00 81.69 70 LEU A O 1
ATOM 505 N N . ARG A 1 71 ? 11.057 3.349 -13.402 1.00 82.00 71 ARG A N 1
ATOM 506 C CA . ARG A 1 71 ? 9.844 4.124 -13.093 1.00 82.00 71 ARG A CA 1
ATOM 507 C C . ARG A 1 71 ? 8.791 3.252 -12.406 1.00 82.00 71 ARG A C 1
ATOM 509 O O . ARG A 1 71 ? 8.274 3.656 -11.365 1.00 82.00 71 ARG A O 1
ATOM 516 N N . ARG A 1 72 ? 8.533 2.039 -12.915 1.00 80.62 72 ARG A N 1
ATOM 517 C CA . ARG A 1 72 ? 7.606 1.077 -12.285 1.00 80.62 72 ARG A CA 1
ATOM 518 C C . ARG A 1 72 ? 8.034 0.730 -10.857 1.00 80.62 72 ARG A C 1
ATOM 520 O O . ARG A 1 72 ? 7.214 0.804 -9.945 1.00 80.62 72 ARG A O 1
ATOM 527 N N . ARG A 1 73 ? 9.323 0.450 -10.635 1.00 83.06 73 ARG A N 1
ATOM 528 C CA . ARG A 1 73 ? 9.866 0.146 -9.300 1.00 83.06 73 ARG A CA 1
ATOM 529 C C . ARG A 1 73 ? 9.703 1.312 -8.325 1.00 83.06 73 ARG A C 1
ATOM 531 O O . ARG A 1 73 ? 9.373 1.095 -7.161 1.00 83.06 73 ARG A O 1
ATOM 538 N N . ARG A 1 74 ? 9.896 2.550 -8.791 1.00 84.12 74 ARG A N 1
ATOM 539 C CA . ARG A 1 74 ? 9.692 3.749 -7.966 1.00 84.12 74 ARG A CA 1
ATOM 540 C C . ARG A 1 74 ? 8.226 3.920 -7.565 1.00 84.12 74 ARG A C 1
ATOM 542 O O . ARG A 1 74 ? 7.965 4.184 -6.396 1.00 84.12 74 ARG A O 1
ATOM 549 N N . LEU A 1 75 ? 7.283 3.734 -8.492 1.00 85.62 75 LEU A N 1
ATOM 550 C CA . LEU A 1 75 ? 5.852 3.772 -8.166 1.00 85.62 75 LEU A CA 1
ATOM 551 C C . LEU A 1 75 ? 5.468 2.686 -7.157 1.00 85.62 75 LEU A C 1
ATOM 553 O O . LEU A 1 75 ? 4.750 2.968 -6.203 1.00 85.62 75 LEU A O 1
ATOM 557 N N . GLN A 1 76 ? 5.983 1.469 -7.329 1.00 85.88 76 GLN A N 1
ATOM 558 C CA . GLN A 1 76 ? 5.721 0.367 -6.408 1.00 85.88 76 GLN A CA 1
ATOM 559 C C . GLN A 1 76 ? 6.248 0.673 -4.997 1.00 85.88 76 GLN A C 1
ATOM 561 O O . GLN A 1 76 ? 5.532 0.483 -4.016 1.00 85.88 76 GLN A O 1
ATOM 566 N N . ALA A 1 77 ? 7.461 1.227 -4.892 1.00 88.81 77 ALA A N 1
ATOM 567 C CA . ALA A 1 77 ? 8.035 1.658 -3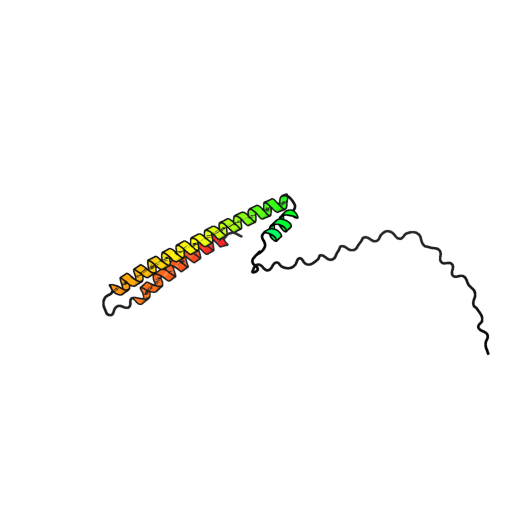.618 1.00 88.81 77 ALA A CA 1
ATOM 568 C C . ALA A 1 77 ? 7.194 2.749 -2.935 1.00 88.81 77 ALA A C 1
ATOM 570 O O . ALA A 1 77 ? 6.934 2.662 -1.737 1.00 88.81 77 ALA A O 1
ATOM 571 N N . ILE A 1 78 ? 6.723 3.746 -3.692 1.00 90.75 78 ILE A N 1
ATOM 572 C CA . ILE A 1 78 ? 5.828 4.785 -3.163 1.00 90.75 78 ILE A CA 1
ATOM 573 C C . ILE A 1 78 ? 4.517 4.160 -2.677 1.00 90.75 78 ILE A C 1
ATOM 575 O O . ILE A 1 78 ? 4.063 4.480 -1.583 1.00 90.75 78 ILE A O 1
ATOM 579 N N . GLY A 1 79 ? 3.937 3.229 -3.436 1.00 89.81 79 GLY A N 1
ATOM 580 C CA . GLY A 1 79 ? 2.728 2.517 -3.028 1.00 89.81 79 GLY A CA 1
ATOM 581 C C . GLY A 1 79 ? 2.899 1.729 -1.727 1.00 89.81 79 GLY A C 1
ATOM 582 O O . GLY A 1 79 ? 2.011 1.770 -0.878 1.00 89.81 79 GLY A O 1
ATOM 583 N N . TYR A 1 80 ? 4.053 1.081 -1.522 1.00 92.19 80 TYR A N 1
ATOM 584 C CA . TYR A 1 80 ? 4.380 0.434 -0.245 1.00 92.19 80 TYR A CA 1
ATOM 585 C C . TYR A 1 80 ? 4.467 1.434 0.908 1.00 92.19 80 TYR A C 1
ATOM 587 O O . TYR A 1 80 ? 3.898 1.187 1.969 1.00 92.19 80 TYR A O 1
ATOM 595 N N . LEU A 1 81 ? 5.128 2.577 0.698 1.00 95.31 81 LEU A N 1
ATOM 596 C CA . LEU A 1 81 ? 5.232 3.624 1.717 1.00 95.31 81 LEU A CA 1
ATOM 597 C C . LEU A 1 81 ? 3.860 4.196 2.091 1.00 95.31 81 LEU A C 1
ATOM 599 O O . LEU A 1 81 ? 3.569 4.369 3.272 1.00 95.31 81 LEU A O 1
ATOM 603 N N . VAL A 1 82 ? 3.003 4.443 1.099 1.00 94.12 82 VAL A N 1
ATOM 604 C CA . VAL A 1 82 ? 1.640 4.939 1.322 1.00 94.12 82 VAL A CA 1
ATOM 605 C C . VAL A 1 82 ? 0.806 3.910 2.081 1.00 94.12 82 VAL A C 1
ATOM 607 O O . VAL A 1 82 ? 0.164 4.271 3.062 1.00 94.12 82 VAL A O 1
ATOM 610 N N . ALA A 1 83 ? 0.839 2.635 1.683 1.00 93.56 83 ALA A N 1
ATOM 611 C CA . ALA A 1 83 ? 0.099 1.579 2.374 1.00 93.56 83 ALA A CA 1
ATOM 612 C C . ALA A 1 83 ? 0.550 1.420 3.832 1.00 93.56 83 ALA A C 1
ATOM 614 O O . ALA A 1 83 ? -0.288 1.296 4.722 1.00 93.56 83 ALA A O 1
ATOM 615 N N . LEU A 1 84 ? 1.862 1.474 4.083 1.00 95.44 84 LEU A N 1
ATOM 616 C CA . LEU A 1 84 ? 2.425 1.399 5.428 1.00 95.44 84 LEU A CA 1
ATOM 617 C C . LEU A 1 84 ? 1.998 2.595 6.289 1.00 95.44 84 LEU A C 1
ATOM 619 O O . LEU A 1 84 ? 1.599 2.405 7.435 1.00 95.44 84 LEU A O 1
ATOM 623 N N . ALA A 1 85 ? 2.022 3.810 5.734 1.00 96.00 85 ALA A N 1
ATOM 624 C CA . ALA A 1 85 ? 1.550 5.003 6.431 1.00 96.00 85 ALA A CA 1
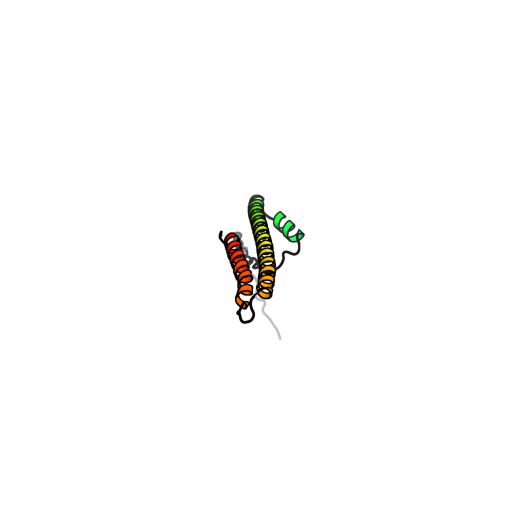ATOM 625 C C . ALA A 1 85 ? 0.053 4.907 6.772 1.00 96.00 85 ALA A C 1
ATOM 627 O O . ALA A 1 85 ? -0.333 5.152 7.913 1.00 96.00 85 ALA A O 1
ATOM 628 N N . LEU A 1 86 ? -0.781 4.496 5.810 1.00 96.19 86 LEU A N 1
ATOM 629 C CA . LEU A 1 86 ? -2.223 4.326 6.006 1.00 96.19 86 LEU A CA 1
ATOM 630 C C . LEU A 1 86 ? -2.531 3.272 7.073 1.00 96.19 86 LEU A C 1
ATOM 632 O O . LEU A 1 86 ? -3.376 3.490 7.939 1.00 96.19 86 LEU A O 1
ATOM 636 N N . TRP A 1 87 ? -1.824 2.142 7.020 1.00 96.62 87 TRP A N 1
ATOM 637 C CA . TRP A 1 87 ? -1.954 1.066 7.994 1.00 96.62 87 TRP A CA 1
ATOM 638 C C . TRP A 1 87 ? -1.581 1.536 9.400 1.00 96.62 87 TRP A C 1
ATOM 640 O O . TRP A 1 87 ? -2.339 1.311 10.340 1.00 96.62 87 TRP A O 1
ATOM 650 N N . LEU A 1 88 ? -0.452 2.240 9.539 1.00 97.25 88 LEU A N 1
ATOM 651 C CA . LEU A 1 88 ? 0.020 2.740 10.827 1.00 97.25 88 LEU A CA 1
ATOM 652 C C . LEU A 1 88 ? -0.975 3.730 11.437 1.00 97.25 88 LEU A C 1
ATOM 654 O O . LEU A 1 88 ? -1.351 3.591 12.599 1.00 97.25 88 LEU A O 1
ATOM 658 N N . VAL A 1 89 ? -1.441 4.698 10.644 1.00 97.06 89 VAL A N 1
ATOM 659 C CA . VAL A 1 89 ? -2.458 5.664 11.080 1.00 97.06 89 VAL A CA 1
ATOM 660 C C . VAL A 1 89 ? -3.740 4.934 11.481 1.00 97.06 89 VAL A C 1
ATOM 662 O O . VAL A 1 89 ? -4.272 5.182 12.561 1.00 97.06 89 VAL A O 1
ATOM 665 N N . GLY A 1 90 ? -4.199 3.982 10.667 1.00 96.25 90 GLY A N 1
ATOM 666 C CA . GLY A 1 90 ? -5.373 3.170 10.973 1.00 96.25 90 GLY A CA 1
ATOM 667 C C . GLY A 1 90 ? -5.239 2.386 12.282 1.00 96.25 90 GLY A C 1
ATOM 668 O O . GLY A 1 90 ? -6.197 2.322 13.045 1.00 96.25 90 GLY A O 1
ATOM 669 N N . MET A 1 91 ? -4.056 1.843 12.582 1.00 96.88 91 MET A N 1
ATOM 670 C CA . MET A 1 91 ? -3.794 1.142 13.843 1.00 96.88 91 MET A CA 1
ATOM 671 C C . MET A 1 91 ? -3.860 2.066 15.058 1.00 96.88 91 MET A C 1
ATOM 673 O O . MET A 1 91 ? -4.431 1.689 16.080 1.00 96.88 91 MET A O 1
ATOM 677 N N . VAL A 1 92 ? -3.331 3.287 14.946 1.00 97.25 92 VAL A N 1
ATOM 678 C CA . VAL A 1 92 ? -3.436 4.293 16.016 1.00 97.25 92 VAL A 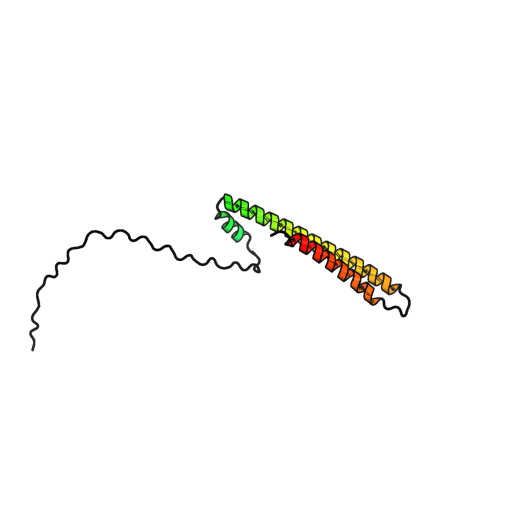CA 1
ATOM 679 C C . VAL A 1 92 ? -4.901 4.649 16.279 1.00 97.25 92 VAL A C 1
ATOM 681 O O . VAL A 1 92 ? -5.325 4.681 17.433 1.00 97.25 92 VAL A O 1
ATOM 684 N N . PHE A 1 93 ? -5.694 4.849 15.222 1.00 95.25 93 PHE A N 1
ATOM 685 C CA . PHE A 1 93 ? -7.134 5.092 15.351 1.00 95.25 93 PHE A CA 1
ATOM 686 C C . PHE A 1 93 ? -7.881 3.902 15.956 1.00 95.25 93 PHE A C 1
ATOM 688 O O . PHE A 1 93 ? -8.722 4.098 16.831 1.00 95.25 93 PHE A O 1
ATOM 695 N N . ALA A 1 94 ? -7.562 2.677 15.531 1.00 93.88 94 ALA A N 1
ATOM 696 C CA . ALA A 1 94 ? -8.174 1.470 16.073 1.00 93.88 94 ALA A CA 1
ATOM 697 C C . ALA A 1 94 ? -7.909 1.332 17.576 1.00 93.88 94 ALA A C 1
ATOM 699 O O . ALA A 1 94 ? -8.825 1.027 18.337 1.00 93.88 94 ALA A O 1
ATOM 700 N N . LEU A 1 95 ? -6.681 1.627 18.014 1.00 94.81 95 LEU A N 1
ATOM 701 C CA . LEU A 1 95 ? -6.314 1.591 19.425 1.00 94.81 95 LEU A CA 1
ATOM 702 C C . LEU A 1 95 ? -7.035 2.674 20.240 1.00 94.81 95 LEU A C 1
ATOM 704 O O . LEU A 1 95 ? -7.543 2.387 21.322 1.00 94.81 95 LEU A O 1
ATOM 708 N N . ALA A 1 96 ? -7.115 3.900 19.714 1.00 94.62 96 ALA A N 1
ATOM 709 C CA . ALA A 1 96 ? -7.840 4.992 20.360 1.00 94.62 96 ALA A CA 1
ATOM 710 C C . ALA A 1 96 ? -9.338 4.677 20.507 1.00 94.62 96 ALA A C 1
ATOM 712 O O . ALA A 1 96 ? -9.918 4.917 21.562 1.00 94.62 96 ALA A O 1
ATOM 713 N N . TYR A 1 97 ? -9.950 4.097 19.471 1.00 94.00 97 TYR A N 1
ATOM 714 C CA . TYR A 1 97 ? -11.354 3.693 19.497 1.00 94.00 97 TYR A CA 1
ATOM 715 C C . TYR A 1 97 ? -11.598 2.535 20.470 1.00 94.00 97 TYR A C 1
ATOM 717 O O . TYR A 1 97 ? -12.532 2.592 21.262 1.00 94.00 97 TYR A O 1
ATOM 725 N N . TYR A 1 98 ? -10.724 1.525 20.470 1.00 92.50 98 TYR A N 1
ATOM 726 C CA . TYR A 1 98 ? -10.791 0.415 21.421 1.00 92.50 98 TYR A CA 1
ATOM 727 C C . TYR A 1 98 ? -10.731 0.898 22.877 1.00 92.50 98 TYR A C 1
ATOM 729 O O . TYR A 1 98 ? -11.504 0.433 23.706 1.00 92.50 98 TYR A O 1
ATOM 737 N N . GLY A 1 99 ? -9.858 1.864 23.185 1.00 92.00 99 GLY A N 1
ATOM 738 C CA . GLY A 1 99 ? -9.751 2.437 24.531 1.00 92.00 99 GLY A CA 1
ATOM 739 C C . GLY A 1 99 ? -10.931 3.322 24.950 1.00 92.00 99 GLY A C 1
ATOM 740 O O . GLY A 1 99 ? -11.123 3.543 26.141 1.00 92.00 99 GLY A O 1
ATOM 741 N N . ALA A 1 100 ? -11.712 3.828 23.994 1.00 93.31 100 ALA A N 1
ATOM 742 C CA . ALA A 1 100 ? -12.887 4.662 24.248 1.00 93.31 100 ALA A CA 1
ATOM 743 C C . ALA A 1 100 ? -14.207 3.871 24.244 1.00 93.31 100 ALA A C 1
ATOM 745 O O . ALA A 1 100 ? -15.266 4.449 24.491 1.00 93.31 100 ALA A O 1
ATOM 746 N N . ALA A 1 101 ? -14.161 2.578 23.922 1.00 90.50 101 ALA A N 1
ATOM 747 C CA . ALA A 1 101 ? -15.356 1.776 23.741 1.00 90.50 101 ALA A CA 1
ATOM 748 C C . ALA A 1 101 ? -16.020 1.391 25.077 1.00 90.50 101 ALA A C 1
ATOM 750 O O . ALA A 1 101 ? -15.318 1.139 26.061 1.00 90.50 101 ALA A O 1
ATOM 751 N N . PRO A 1 102 ? -17.363 1.306 25.123 1.00 89.38 102 PRO A N 1
ATOM 752 C CA . PRO A 1 102 ? -18.086 0.823 26.295 1.00 89.38 102 PRO A CA 1
ATOM 753 C C . PRO A 1 102 ? -17.727 -0.627 26.646 1.00 89.38 102 PRO A C 1
ATOM 755 O O . PRO A 1 102 ? -17.494 -1.465 25.770 1.00 89.38 102 PRO A O 1
ATOM 758 N N . GLU A 1 103 ? -17.749 -0.952 27.940 1.00 85.00 103 GLU A N 1
ATOM 759 C CA . GLU A 1 103 ? -17.555 -2.327 28.405 1.00 85.00 103 GLU A CA 1
ATOM 760 C C . GLU A 1 103 ? -18.657 -3.252 27.854 1.00 85.00 103 GLU A C 1
ATOM 762 O O . GLU A 1 103 ? -19.849 -2.969 27.975 1.00 85.00 103 GLU A O 1
ATOM 767 N N . GLY A 1 104 ? -18.252 -4.372 27.244 1.00 84.44 104 GLY A N 1
ATOM 768 C CA . GLY A 1 104 ? -19.158 -5.379 26.675 1.00 84.44 104 GLY A CA 1
ATOM 769 C C . GLY A 1 104 ? -19.361 -5.297 25.158 1.00 84.44 104 GLY A C 1
ATOM 770 O O . GLY A 1 104 ? -19.950 -6.213 24.583 1.00 84.44 104 GLY A O 1
ATOM 771 N N . GLU A 1 105 ? -18.843 -4.264 24.489 1.00 87.44 105 GLU A N 1
ATOM 772 C CA . GLU A 1 105 ? -18.894 -4.160 23.029 1.00 87.44 105 GLU A CA 1
ATOM 773 C C . GLU A 1 105 ? -17.703 -4.880 22.370 1.00 87.44 105 GLU A C 1
ATOM 775 O O . GLU A 1 105 ? -16.543 -4.707 22.751 1.00 87.44 105 GLU A O 1
ATOM 780 N N . PHE A 1 106 ? -17.967 -5.716 21.361 1.00 87.69 106 PHE A N 1
ATOM 781 C CA . PHE A 1 106 ? -16.902 -6.380 20.609 1.00 87.69 106 PHE A CA 1
ATOM 782 C C . PHE A 1 106 ? -16.318 -5.436 19.552 1.00 87.69 106 PHE A C 1
ATOM 784 O O . PHE A 1 106 ? -16.877 -5.258 18.472 1.00 87.69 106 PHE A O 1
ATOM 791 N N . VAL A 1 107 ? -15.144 -4.877 19.844 1.00 92.00 107 VAL A N 1
ATOM 792 C CA . VAL A 1 107 ? -14.468 -3.872 18.998 1.00 92.00 107 VAL A CA 1
ATOM 793 C C . VAL A 1 107 ? -13.324 -4.462 18.158 1.00 92.00 107 VAL A C 1
ATOM 795 O O . VAL A 1 107 ? -12.664 -3.768 17.388 1.00 92.00 107 VAL A O 1
ATOM 798 N N . GLY A 1 108 ? -13.106 -5.779 18.227 1.00 89.12 108 GLY A N 1
ATOM 799 C CA . GLY A 1 108 ? -12.018 -6.452 17.505 1.00 89.12 108 GLY A CA 1
ATOM 800 C C . GLY A 1 108 ? -12.044 -6.240 15.984 1.00 89.12 108 GLY A C 1
ATOM 801 O O . GLY A 1 108 ? -10.995 -6.233 15.342 1.00 89.12 108 GLY A O 1
ATOM 802 N N . TRP A 1 109 ? -13.223 -5.996 15.403 1.00 92.38 109 TRP A N 1
ATOM 803 C CA . TRP A 1 109 ? -13.379 -5.736 13.969 1.00 92.38 109 TRP A CA 1
ATOM 804 C C . TRP A 1 109 ? -12.701 -4.439 13.504 1.00 92.38 109 TRP A C 1
ATOM 806 O O . TRP A 1 109 ? -12.305 -4.341 12.343 1.00 92.38 109 TRP A O 1
ATOM 816 N N . VAL A 1 110 ? -12.500 -3.462 14.392 1.00 93.00 110 VAL A N 1
ATOM 817 C CA . VAL A 1 110 ? -11.879 -2.174 14.045 1.00 93.00 110 VAL A CA 1
ATOM 818 C C . VAL A 1 110 ? -10.414 -2.353 13.652 1.00 93.00 110 VAL A C 1
ATOM 820 O O . VAL A 1 110 ? -9.914 -1.641 12.786 1.00 93.00 110 VAL A O 1
ATOM 823 N N . PHE A 1 111 ? -9.745 -3.378 14.184 1.00 92.81 111 PHE A N 1
ATOM 824 C CA . PHE A 1 111 ? -8.382 -3.730 13.788 1.00 92.81 111 PHE A CA 1
ATOM 825 C C . PHE A 1 111 ? -8.299 -4.354 12.390 1.00 92.81 111 PHE A C 1
ATOM 827 O O . PHE A 1 111 ? -7.230 -4.324 11.787 1.00 92.81 111 PHE A O 1
ATOM 834 N N . LEU A 1 112 ? -9.400 -4.879 11.835 1.00 95.25 112 LEU A N 1
ATOM 835 C CA . LEU A 1 112 ? -9.426 -5.413 10.465 1.00 95.25 112 LEU A CA 1
ATOM 836 C C . LEU A 1 112 ? -9.463 -4.298 9.414 1.00 95.25 112 LEU A C 1
ATOM 838 O O . LEU A 1 112 ? -8.940 -4.480 8.313 1.00 95.25 112 LEU A O 1
ATOM 842 N N . VAL A 1 113 ? -10.044 -3.141 9.743 1.00 95.19 113 VAL A N 1
ATOM 843 C CA . VAL A 1 113 ? -10.218 -2.025 8.800 1.00 95.19 113 VAL A CA 1
ATOM 844 C C . VAL A 1 113 ? -8.876 -1.521 8.239 1.00 95.19 113 VAL A C 1
ATOM 846 O O . VAL A 1 113 ? -8.756 -1.454 7.015 1.00 95.19 113 VAL A O 1
ATOM 849 N N . PRO A 1 114 ? -7.828 -1.248 9.048 1.00 93.19 114 PRO A N 1
ATOM 850 C CA . PRO A 1 114 ? -6.520 -0.835 8.536 1.00 93.19 114 PRO A CA 1
ATOM 851 C C . PRO A 1 114 ? -5.870 -1.869 7.608 1.00 93.19 114 PRO A C 1
ATOM 853 O O . PRO A 1 114 ? -5.254 -1.494 6.610 1.00 93.19 114 PRO A O 1
ATOM 856 N N . PHE A 1 115 ? -6.019 -3.168 7.899 1.00 94.56 115 PHE A N 1
ATOM 857 C CA . PHE A 1 115 ? -5.492 -4.234 7.041 1.00 94.56 115 PHE A CA 1
ATOM 858 C C . PHE A 1 115 ? -6.228 -4.307 5.705 1.00 94.56 115 PHE A C 1
ATOM 860 O O . PHE A 1 115 ? -5.584 -4.395 4.660 1.00 94.56 115 PHE A O 1
ATOM 867 N N . ALA A 1 116 ? -7.561 -4.227 5.723 1.00 94.69 116 ALA A N 1
ATOM 868 C CA . ALA A 1 116 ? -8.359 -4.203 4.503 1.00 94.69 116 ALA A CA 1
ATOM 869 C C . ALA A 1 116 ? -8.001 -2.987 3.636 1.00 94.69 116 ALA A C 1
ATOM 871 O O . ALA A 1 116 ? -7.782 -3.126 2.434 1.00 94.69 116 ALA A O 1
ATOM 872 N N . LEU A 1 117 ? -7.857 -1.810 4.253 1.00 93.50 117 LEU A N 1
ATOM 873 C CA . LEU A 1 117 ? -7.493 -0.574 3.565 1.00 93.50 117 LEU A CA 1
ATOM 874 C C . LEU A 1 117 ? -6.104 -0.676 2.914 1.00 93.50 117 LEU A C 1
ATOM 876 O O . LEU A 1 117 ? -5.949 -0.373 1.731 1.00 93.50 117 LEU A O 1
ATOM 880 N N . ALA A 1 118 ? -5.107 -1.173 3.651 1.00 93.06 118 ALA A N 1
ATOM 881 C CA . ALA A 1 118 ? -3.767 -1.411 3.120 1.00 93.06 118 ALA A CA 1
ATOM 882 C C . ALA A 1 118 ? -3.771 -2.442 1.977 1.00 93.06 118 ALA A C 1
ATOM 884 O O . ALA A 1 118 ? -3.100 -2.243 0.962 1.00 93.06 118 ALA A O 1
ATOM 885 N N . GLY A 1 119 ? -4.568 -3.509 2.103 1.00 93.00 119 GLY A N 1
ATOM 886 C CA . GLY A 1 119 ? -4.763 -4.515 1.060 1.00 93.00 119 GLY A CA 1
ATOM 887 C C . GLY A 1 119 ? -5.362 -3.931 -0.221 1.00 93.00 119 GLY A C 1
ATOM 888 O O . GLY A 1 119 ? -4.859 -4.194 -1.311 1.00 93.00 119 GLY A O 1
ATOM 889 N N . VAL A 1 120 ? -6.381 -3.074 -0.106 1.00 94.62 120 VAL A N 1
ATOM 890 C CA . VAL A 1 120 ? -6.978 -2.373 -1.256 1.00 94.62 120 VAL A CA 1
ATOM 891 C C . VAL A 1 120 ? -5.957 -1.459 -1.932 1.00 94.62 120 VAL A C 1
ATOM 893 O O . VAL A 1 120 ? -5.828 -1.492 -3.155 1.00 94.62 120 VAL A O 1
ATOM 896 N N . VAL A 1 121 ? -5.180 -0.691 -1.163 1.00 91.62 121 VAL A N 1
ATOM 897 C CA . VAL A 1 121 ? -4.113 0.164 -1.715 1.00 91.62 121 VAL A CA 1
ATOM 898 C C . VAL A 1 121 ? -3.083 -0.674 -2.474 1.00 91.62 121 VAL A C 1
ATOM 900 O O . VAL A 1 121 ? -2.720 -0.331 -3.599 1.00 91.62 121 VAL A O 1
ATOM 903 N N . MET A 1 122 ? -2.658 -1.804 -1.904 1.00 90.06 122 MET A N 1
ATOM 904 C CA . MET A 1 122 ? -1.746 -2.744 -2.560 1.00 90.06 122 MET A CA 1
ATOM 905 C C . MET A 1 122 ? -2.317 -3.315 -3.859 1.00 90.06 122 MET A C 1
ATOM 907 O O . MET A 1 122 ? -1.601 -3.381 -4.856 1.00 90.06 122 MET A O 1
ATOM 911 N N . LEU A 1 123 ? -3.599 -3.684 -3.882 1.00 90.75 123 LEU A N 1
ATOM 912 C CA . LEU A 1 123 ? -4.264 -4.181 -5.088 1.00 90.75 123 LEU A CA 1
ATOM 913 C C . LEU A 1 123 ? -4.317 -3.117 -6.187 1.00 90.75 123 LEU A C 1
ATOM 915 O O . LEU A 1 123 ? -4.023 -3.416 -7.344 1.00 90.75 123 LEU A O 1
ATOM 919 N N . VAL A 1 124 ? -4.647 -1.873 -5.834 1.00 89.69 124 VAL A N 1
ATOM 920 C CA . VAL A 1 124 ? -4.699 -0.755 -6.787 1.00 89.69 124 VAL A CA 1
ATOM 921 C C . VAL A 1 124 ? -3.311 -0.466 -7.358 1.00 89.69 124 VAL A C 1
ATOM 923 O O . VAL A 1 124 ? -3.154 -0.400 -8.578 1.00 89.69 124 VAL A O 1
ATOM 926 N N . VAL A 1 125 ? -2.288 -0.367 -6.504 1.00 88.38 125 VAL A N 1
ATOM 927 C CA . VAL A 1 125 ? -0.896 -0.131 -6.926 1.00 88.38 125 VAL A CA 1
ATOM 928 C C . VAL A 1 125 ? -0.366 -1.299 -7.763 1.00 88.38 125 VAL A C 1
ATOM 930 O O . VAL A 1 125 ? 0.254 -1.084 -8.807 1.00 88.38 125 VAL A O 1
ATOM 933 N N . GLY A 1 126 ? -0.625 -2.539 -7.348 1.00 84.38 126 GLY A N 1
ATOM 934 C CA . GLY A 1 126 ? -0.217 -3.738 -8.078 1.00 84.38 126 GLY A CA 1
ATOM 935 C C . GLY A 1 126 ? -0.849 -3.799 -9.467 1.00 84.38 126 GLY A C 1
ATOM 936 O O . GLY A 1 126 ? -0.162 -4.037 -10.458 1.00 84.38 126 GLY A O 1
ATOM 937 N N . ARG A 1 127 ? -2.142 -3.480 -9.567 1.00 86.25 127 ARG A N 1
ATOM 938 C CA . ARG A 1 127 ? -2.861 -3.442 -10.843 1.00 86.25 127 ARG A CA 1
ATOM 939 C C . ARG A 1 127 ? -2.362 -2.331 -11.770 1.00 86.25 127 ARG A C 1
ATOM 941 O O . ARG A 1 127 ? -2.247 -2.568 -12.966 1.00 86.25 127 ARG A O 1
ATOM 948 N N . TRP A 1 128 ? -2.010 -1.162 -11.237 1.00 78.75 128 TRP A N 1
ATOM 949 C CA . TRP A 1 128 ? -1.431 -0.062 -12.024 1.00 78.75 128 TRP A CA 1
ATOM 950 C C . TRP A 1 128 ? 0.002 -0.330 -12.503 1.00 78.75 128 TRP A C 1
ATOM 952 O O . TRP A 1 128 ? 0.414 0.172 -13.542 1.00 78.75 128 TRP A O 1
ATOM 962 N N . THR A 1 129 ? 0.779 -1.115 -11.757 1.00 76.06 129 THR A N 1
ATOM 963 C CA . THR A 1 129 ? 2.186 -1.407 -12.094 1.00 76.06 129 THR A CA 1
ATOM 964 C C . THR A 1 129 ? 2.360 -2.657 -12.965 1.00 76.06 129 THR A C 1
ATOM 966 O O . THR A 1 129 ? 3.331 -2.736 -13.727 1.00 76.06 129 THR A O 1
ATOM 969 N N . GLY A 1 130 ? 1.424 -3.609 -12.886 1.00 67.31 130 GLY A N 1
ATOM 970 C CA . GLY A 1 130 ? 1.423 -4.864 -13.647 1.00 67.31 130 GLY A CA 1
ATOM 971 C C . GLY A 1 130 ? 0.488 -4.914 -14.865 1.00 67.31 130 GLY A C 1
ATOM 972 O O . GLY A 1 130 ? 0.529 -5.903 -15.585 1.00 67.31 130 GLY A O 1
ATOM 973 N N . GLY A 1 131 ? -0.347 -3.892 -15.094 1.00 55.22 131 GLY A N 1
ATOM 974 C CA . GLY A 1 131 ? -1.461 -3.935 -16.056 1.00 55.22 131 GLY A CA 1
ATOM 975 C C . GLY A 1 131 ? -1.123 -3.846 -17.548 1.00 55.22 131 GLY A C 1
ATOM 976 O O . GLY A 1 131 ? -1.950 -4.265 -18.349 1.00 55.22 131 GLY A O 1
ATOM 977 N N . ASP A 1 132 ? 0.069 -3.380 -17.927 1.00 49.75 132 ASP A N 1
ATOM 978 C CA . ASP A 1 132 ? 0.422 -3.191 -19.341 1.00 49.75 132 ASP A CA 1
ATOM 979 C C . ASP A 1 132 ? 1.615 -4.078 -19.714 1.00 49.75 132 ASP A C 1
ATOM 981 O O . ASP A 1 132 ? 2.776 -3.744 -19.414 1.00 49.75 132 ASP A O 1
ATOM 985 N N . GLY A 1 133 ? 1.287 -5.227 -20.307 1.00 45.47 133 GLY A N 1
ATOM 986 C CA . GLY A 1 133 ? 2.155 -6.044 -21.153 1.00 45.47 133 GLY A CA 1
ATOM 987 C C . GLY A 1 133 ? 1.838 -5.776 -22.615 1.00 45.47 133 GLY A C 1
ATOM 988 O O . GLY A 1 133 ? 0.632 -5.681 -22.927 1.00 45.47 133 GLY A O 1
#

pLDDT: mean 76.19, std 15.34, range [43.41, 97.25]